Protein AF-A0A829GHN8-F1 (afdb_monomer)

InterPro domains:
  IPR028939 Pyrroline-5-carboxylate reductase, catalytic, N-terminal [PF03807] (2-73)
  IPR036291 NAD(P)-binding domain superfamily [SSF51735] (1-83)

Organism: NCBI:txid1256201

Solvent-accessible surface area (backbone atoms only — not comparable to full-atom values): 4761 Å² total; per-residue (Å²): 124,31,41,12,29,40,24,55,45,72,67,36,49,52,52,51,51,52,37,48,75,66,66,74,50,59,39,78,30,30,34,35,23,44,97,47,65,89,68,26,42,65,52,21,62,73,63,52,27,43,61,51,95,35,65,54,58,30,45,77,65,29,81,43,74,45,83,39,59,61,76,88,51,46,64,66,49,45,69,70,37,48,87,63,58,129

Structure (mmCIF, N/CA/C/O backbone):
data_AF-A0A829GHN8-F1
#
_entry.id   AF-A0A829GHN8-F1
#
loop_
_atom_site.group_PDB
_atom_site.id
_atom_site.type_symbol
_atom_site.label_atom_id
_atom_site.label_alt_id
_atom_site.label_comp_id
_atom_site.label_asym_id
_atom_site.label_entity_id
_atom_site.label_seq_id
_atom_site.pdbx_PDB_ins_code
_atom_site.Cartn_x
_atom_site.Cartn_y
_atom_site.Cartn_z
_atom_site.occupancy
_atom_site.B_iso_or_equiv
_atom_site.auth_seq_id
_atom_site.auth_comp_id
_atom_site.auth_asym_id
_atom_site.auth_atom_id
_atom_site.pdbx_PDB_model_num
ATOM 1 N N . MET A 1 1 ? -13.560 -1.721 6.597 1.00 89.94 1 MET A N 1
ATOM 2 C CA . MET A 1 1 ? -13.395 -1.510 5.141 1.00 89.94 1 MET A CA 1
ATOM 3 C C . MET A 1 1 ? -11.906 -1.530 4.871 1.00 89.94 1 MET A C 1
ATOM 5 O O . MET A 1 1 ? -11.200 -0.773 5.517 1.00 89.94 1 MET A O 1
ATOM 9 N N . THR A 1 2 ? -11.403 -2.391 3.993 1.00 96.81 2 THR A N 1
ATOM 10 C CA . THR A 1 2 ? -9.957 -2.569 3.805 1.00 96.81 2 THR A CA 1
ATOM 11 C C . THR A 1 2 ? -9.439 -1.750 2.625 1.00 96.81 2 THR A C 1
ATOM 13 O O . THR A 1 2 ? -9.906 -1.898 1.497 1.00 96.81 2 THR A O 1
ATOM 16 N N . ILE A 1 3 ? -8.432 -0.910 2.870 1.00 97.94 3 ILE A N 1
ATOM 17 C CA . ILE A 1 3 ? -7.727 -0.144 1.840 1.00 97.94 3 ILE A CA 1
ATOM 18 C C . ILE A 1 3 ? -6.379 -0.802 1.538 1.00 97.94 3 ILE A C 1
ATOM 20 O O . ILE A 1 3 ?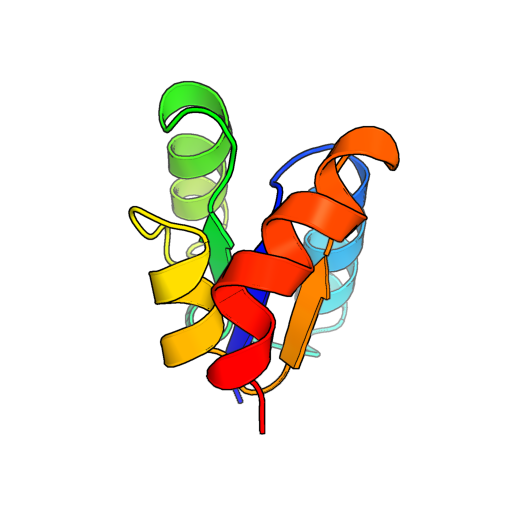 -5.500 -0.912 2.393 1.00 97.94 3 ILE A O 1
ATOM 24 N N . GLY A 1 4 ? -6.212 -1.208 0.285 1.00 98.00 4 GLY A N 1
ATOM 25 C CA . GLY A 1 4 ? -5.012 -1.821 -0.251 1.00 98.00 4 GLY A CA 1
ATOM 26 C C . GLY A 1 4 ? -4.092 -0.821 -0.935 1.00 98.00 4 GLY A C 1
ATOM 27 O O . GLY A 1 4 ? -4.533 -0.052 -1.782 1.00 98.00 4 GLY A O 1
ATOM 28 N N . PHE A 1 5 ? -2.795 -0.865 -0.643 1.00 98.38 5 PHE A N 1
ATOM 29 C CA . PHE A 1 5 ? -1.777 -0.090 -1.352 1.00 98.38 5 PHE A CA 1
ATOM 30 C C . PHE A 1 5 ? -0.819 -1.017 -2.095 1.00 98.38 5 PHE A C 1
ATOM 32 O O . PHE A 1 5 ? -0.083 -1.803 -1.494 1.00 98.38 5 PHE A O 1
ATOM 39 N N . ILE A 1 6 ? -0.794 -0.886 -3.420 1.00 98.06 6 ILE A N 1
ATOM 40 C CA . ILE A 1 6 ? 0.237 -1.489 -4.260 1.00 98.06 6 ILE A CA 1
ATOM 41 C C . ILE A 1 6 ? 1.307 -0.431 -4.500 1.00 98.06 6 ILE A C 1
ATOM 43 O O . ILE A 1 6 ? 1.100 0.528 -5.238 1.00 98.06 6 ILE A O 1
ATOM 47 N N . GLY A 1 7 ? 2.452 -0.612 -3.855 1.00 97.06 7 GLY A N 1
ATOM 48 C CA . GLY A 1 7 ? 3.504 0.382 -3.709 1.00 97.06 7 GLY A CA 1
ATOM 49 C C . GLY A 1 7 ? 3.505 1.011 -2.313 1.00 97.06 7 GLY A C 1
ATOM 50 O O . GLY A 1 7 ? 2.469 1.345 -1.751 1.00 97.06 7 GLY A O 1
ATOM 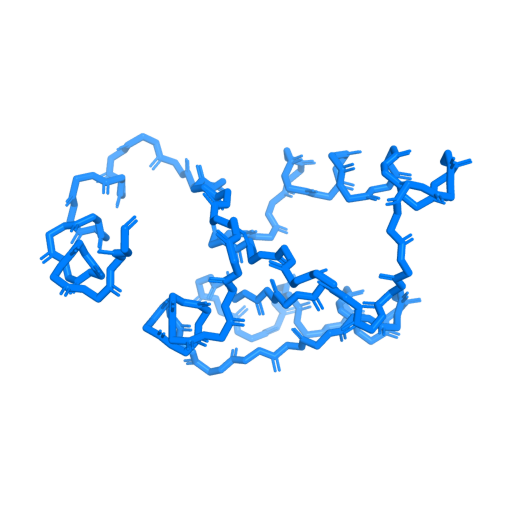51 N N . ALA A 1 8 ? 4.705 1.206 -1.761 1.00 95.62 8 ALA A N 1
ATOM 52 C CA . ALA A 1 8 ? 4.928 1.787 -0.431 1.00 95.62 8 ALA A CA 1
ATOM 53 C C . ALA A 1 8 ? 5.941 2.946 -0.474 1.00 95.62 8 ALA A C 1
ATOM 55 O O . ALA A 1 8 ? 6.743 3.135 0.446 1.00 95.62 8 ALA A O 1
ATOM 56 N N . GLY A 1 9 ? 5.957 3.685 -1.587 1.00 95.00 9 GLY A N 1
ATOM 57 C CA . GLY A 1 9 ? 6.797 4.868 -1.775 1.00 95.00 9 GLY A CA 1
ATOM 58 C C . GLY A 1 9 ? 6.222 6.113 -1.095 1.00 95.00 9 GLY A C 1
ATOM 59 O O . GLY A 1 9 ? 5.240 6.043 -0.359 1.00 95.00 9 GLY A O 1
ATOM 60 N N . ASN A 1 10 ? 6.809 7.275 -1.381 1.00 95.06 10 ASN A N 1
ATOM 61 C CA . ASN A 1 10 ? 6.435 8.542 -0.741 1.00 95.06 10 ASN A CA 1
ATOM 62 C C . ASN A 1 10 ? 4.943 8.874 -0.885 1.00 95.06 10 ASN A C 1
ATOM 64 O O . ASN A 1 10 ? 4.321 9.290 0.087 1.00 95.06 10 ASN A O 1
ATOM 68 N N . MET A 1 11 ? 4.356 8.641 -2.065 1.00 94.00 11 MET A N 1
ATOM 69 C CA . MET A 1 11 ? 2.938 8.932 -2.298 1.00 94.00 11 MET A CA 1
ATOM 70 C C . MET A 1 11 ? 2.007 8.055 -1.462 1.00 94.00 11 MET A C 1
ATOM 72 O O . MET A 1 11 ? 1.144 8.588 -0.770 1.00 94.00 11 MET A O 1
ATOM 76 N N . ALA A 1 12 ? 2.225 6.735 -1.456 1.00 97.19 12 ALA A N 1
ATOM 77 C CA . ALA A 1 12 ? 1.455 5.814 -0.619 1.00 97.19 12 ALA A CA 1
ATOM 78 C C . ALA A 1 12 ? 1.538 6.220 0.859 1.00 97.19 12 ALA A C 1
ATOM 80 O O . ALA A 1 12 ? 0.520 6.366 1.526 1.00 97.19 12 ALA A O 1
ATOM 81 N N . ARG A 1 13 ? 2.754 6.494 1.348 1.00 97.50 13 ARG A N 1
ATOM 82 C CA . ARG A 1 13 ? 2.989 6.883 2.744 1.00 97.50 13 ARG A CA 1
ATOM 83 C C . ARG A 1 13 ? 2.310 8.195 3.113 1.00 97.50 13 ARG A C 1
ATOM 85 O O . ARG A 1 13 ? 1.770 8.292 4.210 1.00 97.50 13 ARG A O 1
ATOM 92 N N . ALA A 1 14 ? 2.331 9.191 2.229 1.00 97.75 14 ALA A N 1
ATOM 93 C CA . ALA A 1 14 ? 1.676 10.475 2.465 1.00 97.75 14 ALA A CA 1
ATOM 94 C C . ALA A 1 14 ? 0.152 10.318 2.568 1.00 97.75 14 ALA A C 1
ATOM 96 O O . ALA A 1 14 ? -0.450 10.835 3.507 1.00 97.75 14 ALA A O 1
ATOM 97 N N . ILE A 1 15 ? -0.452 9.548 1.654 1.00 97.94 15 ILE A N 1
ATOM 98 C CA . ILE A 1 15 ? -1.891 9.251 1.672 1.00 97.94 15 ILE A CA 1
ATOM 99 C C . ILE A 1 15 ? -2.257 8.500 2.956 1.00 97.94 15 ILE A C 1
ATOM 101 O O . ILE A 1 15 ? -3.130 8.953 3.691 1.00 97.94 15 ILE A O 1
ATOM 105 N N . ILE A 1 16 ? -1.547 7.412 3.270 1.00 97.88 16 ILE A N 1
ATOM 106 C CA . ILE A 1 16 ? -1.767 6.618 4.488 1.00 97.88 16 ILE A CA 1
ATOM 107 C C . ILE A 1 16 ? -1.663 7.496 5.739 1.00 97.88 16 ILE A C 1
ATOM 109 O O . ILE A 1 16 ? -2.547 7.474 6.590 1.00 97.88 16 ILE A O 1
ATOM 113 N N . THR A 1 17 ? -0.611 8.313 5.832 1.00 97.44 17 THR A N 1
ATOM 114 C CA . THR A 1 17 ? -0.398 9.206 6.980 1.00 97.44 17 THR A CA 1
ATOM 115 C C . THR A 1 17 ? -1.553 10.195 7.136 1.00 97.44 17 THR A C 1
ATOM 117 O O . THR A 1 17 ? -2.015 10.416 8.250 1.00 97.44 17 THR A O 1
ATOM 120 N N . GLY A 1 18 ? -2.050 10.765 6.034 1.00 97.88 18 GLY A N 1
ATOM 121 C CA . GLY A 1 18 ? -3.197 11.672 6.055 1.00 97.88 18 GLY A CA 1
ATOM 122 C C . GLY A 1 18 ? -4.495 10.990 6.492 1.00 97.88 18 GLY A C 1
ATOM 123 O O . GLY A 1 18 ? -5.213 11.540 7.326 1.00 97.88 18 GLY A O 1
ATOM 124 N N . LEU A 1 19 ? -4.774 9.789 5.975 1.00 97.38 19 LEU A N 1
ATOM 125 C CA . LEU A 1 19 ? -5.962 9.007 6.338 1.00 97.38 19 LEU A CA 1
ATOM 126 C C . LEU A 1 19 ? -5.962 8.640 7.828 1.00 97.38 19 LEU A C 1
ATOM 128 O O . LEU A 1 19 ? -6.964 8.860 8.509 1.00 97.38 19 LEU A O 1
ATOM 132 N N . LEU A 1 20 ? -4.821 8.171 8.343 1.00 97.19 20 LEU A N 1
ATOM 133 C CA . LEU A 1 20 ? -4.647 7.853 9.761 1.00 97.19 20 LEU A CA 1
ATOM 134 C C . LEU A 1 20 ? -4.775 9.103 10.641 1.00 97.19 20 LEU A C 1
ATOM 136 O O . LEU A 1 20 ? -5.502 9.092 11.626 1.00 97.19 20 LEU A O 1
ATOM 140 N N . ALA A 1 21 ? -4.140 10.218 10.262 1.00 97.88 21 ALA A N 1
ATOM 141 C CA . ALA A 1 21 ? -4.205 11.467 11.027 1.00 97.88 21 ALA A CA 1
ATOM 142 C C . ALA A 1 21 ? -5.621 12.063 11.110 1.00 97.88 21 ALA A C 1
ATOM 144 O O . ALA A 1 21 ? -5.922 12.829 12.025 1.00 97.88 21 ALA A O 1
ATOM 145 N N . LYS A 1 22 ? -6.491 11.742 10.147 1.00 97.75 22 LYS A N 1
ATOM 146 C CA . LYS A 1 22 ? -7.903 12.144 10.143 1.00 97.75 22 LYS A CA 1
ATOM 147 C C . LYS A 1 22 ? -8.835 11.102 10.760 1.00 97.75 22 LYS A C 1
ATOM 149 O O . LYS A 1 22 ? -10.039 11.338 10.760 1.00 97.75 22 LYS A O 1
ATOM 154 N N . ASN A 1 23 ? -8.303 9.997 11.290 1.00 96.25 23 ASN A N 1
ATOM 155 C CA . ASN A 1 23 ? -9.076 8.848 11.773 1.00 96.25 23 ASN A CA 1
ATOM 156 C C . ASN A 1 23 ? -10.088 8.343 10.727 1.00 96.25 23 ASN A C 1
ATOM 158 O O . ASN A 1 23 ? -11.177 7.897 11.075 1.00 96.25 23 ASN A O 1
ATOM 162 N N . ALA A 1 24 ? -9.753 8.466 9.438 1.00 96.75 24 ALA A N 1
ATOM 163 C CA . ALA A 1 24 ? -10.623 8.033 8.347 1.00 96.75 24 ALA A CA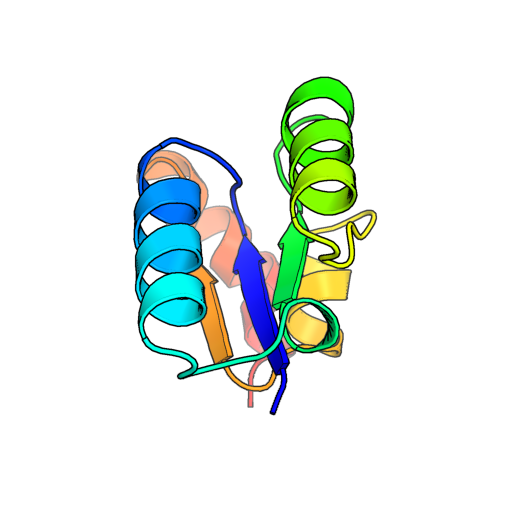 1
ATOM 164 C C . ALA A 1 24 ? -10.590 6.508 8.152 1.00 96.75 24 ALA A C 1
ATOM 166 O O . ALA A 1 24 ? -11.521 5.949 7.582 1.00 96.75 24 ALA A O 1
ATOM 167 N N . VAL A 1 25 ? -9.513 5.866 8.612 1.00 96.75 25 VAL A N 1
ATOM 168 C CA . VAL A 1 25 ? -9.308 4.412 8.677 1.00 96.75 25 VAL A CA 1
ATOM 169 C C . VAL A 1 25 ? -8.453 4.085 9.896 1.00 96.75 25 VAL A C 1
ATOM 171 O O . VAL A 1 25 ? -7.705 4.949 10.373 1.00 96.75 25 VAL A O 1
ATOM 174 N N . THR A 1 26 ? -8.513 2.845 10.371 1.00 97.88 26 THR A N 1
ATOM 175 C CA . THR A 1 26 ? -7.562 2.332 11.366 1.00 97.88 26 THR A CA 1
ATOM 176 C C . THR A 1 26 ? -6.348 1.674 10.693 1.00 97.88 26 THR A C 1
ATOM 178 O O . THR A 1 26 ? -6.399 1.331 9.508 1.00 97.88 26 THR A O 1
ATOM 181 N N . PRO A 1 27 ? -5.220 1.491 11.403 1.00 97.56 27 PRO A N 1
ATOM 182 C CA . PRO A 1 27 ? -4.074 0.760 10.867 1.00 97.56 27 PRO A CA 1
ATOM 183 C C . PRO A 1 27 ? -4.401 -0.637 10.329 1.00 97.56 27 PRO A C 1
ATOM 185 O O . PRO A 1 27 ? -3.907 -1.022 9.271 1.00 97.56 27 PRO A O 1
ATOM 188 N N . GLU A 1 28 ? -5.269 -1.374 11.017 1.00 97.25 28 GLU A N 1
ATOM 189 C CA . GLU A 1 28 ? -5.651 -2.753 10.690 1.00 97.25 28 GLU A CA 1
ATOM 190 C C . GLU A 1 28 ? -6.484 -2.834 9.404 1.00 97.25 28 GLU A C 1
ATOM 192 O O . GLU A 1 28 ? -6.534 -3.877 8.750 1.00 97.25 28 GLU A O 1
ATOM 197 N N . GLU A 1 29 ? -7.112 -1.723 9.020 1.00 98.12 29 GLU A N 1
ATOM 198 C CA . GLU A 1 29 ? -7.834 -1.572 7.762 1.00 98.12 29 GLU A CA 1
ATOM 199 C C . GLU A 1 29 ? -6.904 -1.325 6.567 1.00 98.12 29 GLU A C 1
ATOM 201 O O . GLU A 1 29 ? -7.362 -1.329 5.426 1.00 98.12 29 GLU A O 1
ATOM 206 N N . ILE A 1 30 ? -5.600 -1.139 6.787 1.00 98.38 30 ILE A N 1
ATOM 207 C CA . ILE A 1 30 ? -4.626 -0.912 5.721 1.00 98.38 30 ILE A CA 1
ATOM 208 C C . ILE A 1 30 ? -3.840 -2.192 5.446 1.00 98.38 30 ILE A C 1
ATOM 210 O O . ILE A 1 30 ? -3.185 -2.761 6.324 1.00 98.38 30 ILE A O 1
ATOM 214 N N . VAL A 1 31 ? -3.823 -2.593 4.177 1.00 98.31 31 VAL A N 1
ATOM 215 C CA . VAL A 1 31 ? -2.959 -3.657 3.664 1.00 98.31 31 VAL A CA 1
ATOM 216 C C . VAL A 1 31 ? -2.041 -3.101 2.583 1.00 98.31 31 VAL A C 1
ATOM 218 O O . VAL A 1 31 ? -2.462 -2.297 1.754 1.00 98.31 31 VAL A O 1
ATOM 221 N N . LEU A 1 32 ? -0.765 -3.482 2.575 1.00 98.19 32 LEU A N 1
ATOM 222 C CA . LEU A 1 32 ? 0.180 -2.956 1.593 1.00 98.19 32 LEU A CA 1
ATOM 223 C C . LEU A 1 32 ? 1.241 -3.966 1.159 1.00 98.19 32 LEU A C 1
ATOM 225 O O . LEU A 1 32 ? 1.695 -4.815 1.928 1.00 98.19 32 LEU A O 1
ATOM 229 N N . HIS A 1 33 ? 1.661 -3.831 -0.094 1.00 98.44 33 HIS A N 1
ATOM 230 C CA . HIS A 1 33 ? 2.756 -4.584 -0.693 1.00 98.44 33 HIS A CA 1
ATOM 231 C C . HIS A 1 33 ? 3.603 -3.655 -1.564 1.00 98.44 33 HIS A C 1
ATOM 233 O O . HIS A 1 33 ? 3.082 -2.791 -2.268 1.00 98.44 33 HIS A O 1
ATOM 239 N N . GLY A 1 34 ? 4.923 -3.815 -1.519 1.00 96.00 34 GLY A N 1
ATOM 240 C CA . GLY A 1 34 ? 5.879 -3.053 -2.321 1.00 96.00 34 GLY A CA 1
ATOM 241 C C . GLY A 1 34 ? 6.799 -3.961 -3.135 1.00 96.00 34 GLY A C 1
ATOM 242 O O . GLY A 1 34 ? 6.688 -5.175 -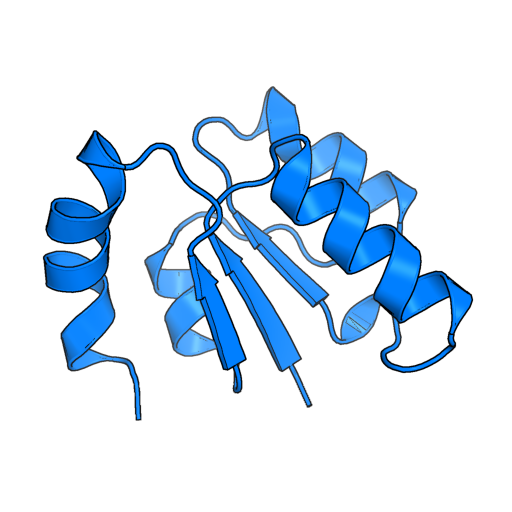3.093 1.00 96.00 34 GLY A O 1
ATOM 243 N N . GLY A 1 35 ? 7.736 -3.371 -3.881 1.00 93.69 35 GLY A N 1
ATOM 244 C CA . GLY A 1 35 ? 8.627 -4.146 -4.756 1.00 93.69 35 GLY A CA 1
ATOM 245 C C . GLY A 1 35 ? 9.591 -5.086 -4.018 1.00 93.69 35 GLY A C 1
ATOM 246 O O . GLY A 1 35 ? 9.870 -6.168 -4.518 1.00 93.69 35 GLY A O 1
ATOM 247 N N . GLN A 1 36 ? 10.099 -4.686 -2.847 1.00 94.88 36 GLN A N 1
ATOM 248 C CA . GLN A 1 36 ? 10.924 -5.546 -1.993 1.00 94.88 36 GLN A CA 1
ATOM 249 C C . GLN A 1 36 ? 10.496 -5.418 -0.522 1.00 94.88 36 GLN A C 1
ATOM 251 O O . GLN A 1 36 ? 10.341 -4.279 -0.065 1.00 94.88 36 GLN A O 1
ATOM 256 N N . PRO A 1 37 ? 10.368 -6.537 0.222 1.00 96.44 37 PRO A N 1
ATOM 257 C CA . PRO A 1 37 ? 9.976 -6.579 1.640 1.00 96.44 37 PRO A CA 1
ATOM 258 C C . PRO A 1 37 ? 10.676 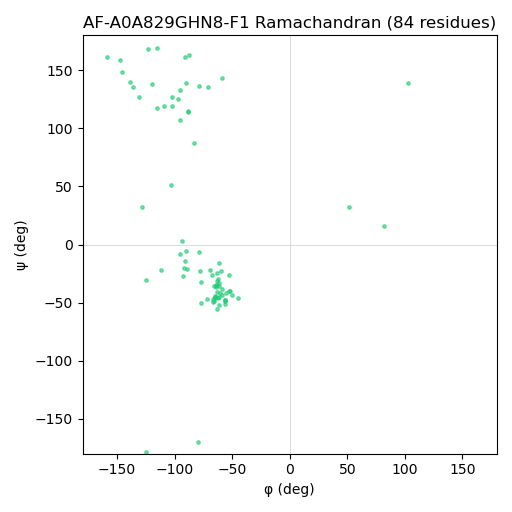-5.548 2.528 1.00 96.44 37 PRO A C 1
ATOM 260 O O . PRO A 1 37 ? 10.020 -4.768 3.224 1.00 96.44 37 PRO A O 1
ATOM 263 N N . ILE A 1 38 ? 11.999 -5.429 2.375 1.00 96.38 38 ILE A N 1
ATOM 264 C CA . ILE A 1 38 ? 12.869 -4.496 3.112 1.00 96.38 38 ILE A CA 1
ATOM 265 C C . ILE A 1 38 ? 12.392 -3.032 3.058 1.00 96.38 38 ILE A C 1
ATOM 267 O O . ILE A 1 38 ? 12.668 -2.246 3.963 1.00 96.38 38 ILE A O 1
ATOM 271 N N . HIS A 1 39 ? 11.659 -2.640 2.012 1.00 93.19 39 HIS A N 1
ATOM 272 C CA . HIS A 1 39 ? 11.200 -1.268 1.832 1.00 93.19 39 HIS A CA 1
ATOM 273 C C . HIS A 1 39 ? 9.816 -0.992 2.417 1.00 93.19 39 HIS A C 1
ATOM 275 O O . HIS A 1 39 ? 9.503 0.177 2.642 1.00 93.19 39 HIS A O 1
ATOM 281 N N . TYR A 1 40 ? 8.977 -2.002 2.662 1.00 96.56 40 TYR A N 1
ATOM 282 C CA . TYR A 1 40 ? 7.584 -1.782 3.069 1.00 96.56 40 TYR A CA 1
ATOM 283 C C . TYR A 1 40 ? 7.187 -2.479 4.369 1.00 96.56 40 TYR A C 1
ATOM 285 O O . TYR A 1 40 ? 6.384 -1.910 5.104 1.00 96.56 40 TYR A O 1
ATOM 293 N N . GLU A 1 41 ? 7.775 -3.626 4.710 1.00 98.12 41 GLU A N 1
ATOM 294 C CA . GLU A 1 41 ? 7.474 -4.325 5.964 1.00 98.12 41 GLU A CA 1
ATOM 295 C C . GLU A 1 41 ? 7.820 -3.487 7.202 1.00 98.12 41 GLU A C 1
ATOM 297 O O . GLU A 1 41 ? 6.950 -3.350 8.065 1.00 98.12 41 GLU A O 1
ATOM 302 N N . PRO A 1 42 ? 8.994 -2.817 7.291 1.00 98.00 42 PRO A N 1
ATOM 303 C CA . PRO A 1 42 ? 9.290 -1.973 8.449 1.00 98.00 42 PRO A CA 1
ATOM 304 C C . PRO A 1 42 ? 8.318 -0.797 8.576 1.00 98.00 42 PRO A C 1
ATOM 306 O O . PRO A 1 42 ? 8.013 -0.342 9.676 1.00 98.00 42 PRO A O 1
ATOM 309 N N . TYR A 1 43 ? 7.823 -0.291 7.443 1.00 97.50 43 TYR A N 1
ATOM 310 C CA . TYR A 1 43 ? 6.837 0.781 7.440 1.00 97.50 43 TYR A CA 1
ATOM 311 C C . TYR A 1 43 ? 5.471 0.293 7.910 1.00 97.50 43 TYR A C 1
ATOM 313 O O . TYR A 1 43 ? 4.886 0.939 8.772 1.00 97.50 43 TYR A O 1
ATOM 321 N N . ALA A 1 44 ? 4.998 -0.841 7.386 1.00 97.81 44 ALA A N 1
ATOM 322 C CA . ALA A 1 44 ? 3.747 -1.459 7.805 1.00 97.81 44 ALA A CA 1
ATOM 323 C C . ALA A 1 44 ? 3.759 -1.736 9.315 1.00 97.81 44 ALA A C 1
ATOM 325 O O . ALA A 1 44 ? 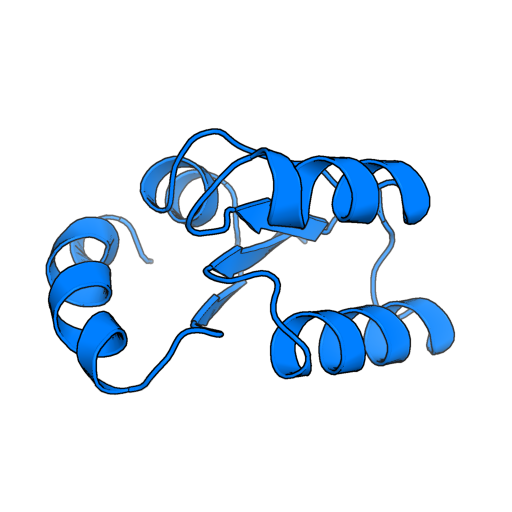2.870 -1.274 10.024 1.00 97.81 44 ALA A O 1
ATOM 326 N N . ALA A 1 45 ? 4.834 -2.353 9.820 1.00 98.12 45 ALA A N 1
ATOM 327 C CA . ALA A 1 45 ? 5.025 -2.604 11.245 1.00 98.12 45 ALA A CA 1
ATOM 328 C C . ALA A 1 45 ? 5.016 -1.309 12.075 1.00 98.12 45 ALA A C 1
ATOM 330 O O . ALA A 1 45 ? 4.355 -1.245 13.106 1.00 98.12 45 ALA A O 1
ATOM 331 N N . LYS A 1 46 ? 5.696 -0.251 11.606 1.00 97.69 46 LYS A N 1
ATOM 332 C CA . LYS A 1 46 ? 5.736 1.052 12.290 1.00 97.69 46 LYS A CA 1
ATOM 333 C C . LYS A 1 46 ? 4.349 1.671 12.470 1.00 97.69 46 LYS A C 1
ATOM 335 O O . LYS A 1 46 ? 4.123 2.333 13.478 1.00 97.69 46 LYS A O 1
ATOM 340 N N . ILE A 1 47 ? 3.467 1.533 11.482 1.00 97.12 47 ILE A N 1
ATOM 341 C CA . ILE A 1 47 ? 2.141 2.162 11.515 1.00 97.12 47 ILE A CA 1
ATOM 342 C C . ILE A 1 47 ? 1.039 1.232 12.028 1.00 97.12 47 ILE A C 1
ATOM 344 O O . ILE A 1 47 ? -0.068 1.713 12.215 1.00 97.12 47 ILE A O 1
ATOM 348 N N . GLY A 1 48 ? 1.323 -0.058 12.239 1.00 97.88 48 GLY A N 1
ATOM 349 C CA . GLY A 1 48 ? 0.328 -1.072 12.609 1.00 97.88 48 GLY A CA 1
ATOM 350 C C . GLY A 1 48 ? -0.475 -1.639 11.430 1.00 97.88 48 GLY A C 1
ATOM 351 O O . GLY A 1 48 ? -1.514 -2.252 11.640 1.00 97.88 48 GLY A O 1
ATOM 352 N N . ALA A 1 49 ? -0.016 -1.433 10.194 1.00 97.88 49 ALA A N 1
ATOM 353 C CA . ALA A 1 49 ? -0.675 -1.939 8.992 1.00 97.88 49 ALA A CA 1
ATOM 354 C C . ALA A 1 49 ? -0.213 -3.354 8.629 1.00 97.88 49 ALA A C 1
ATOM 356 O O . ALA A 1 49 ? 0.855 -3.818 9.039 1.00 97.88 49 ALA A O 1
ATOM 357 N N . LYS A 1 50 ? -0.993 -4.031 7.783 1.00 98.25 50 LYS A N 1
ATOM 358 C CA . LYS A 1 50 ? -0.687 -5.385 7.319 1.00 98.25 50 LYS A CA 1
ATOM 359 C C . LYS A 1 50 ? 0.189 -5.363 6.065 1.00 98.25 50 LYS A C 1
ATOM 361 O O . LYS A 1 50 ? -0.244 -4.956 4.990 1.00 98.25 50 LYS A O 1
ATOM 366 N N . ALA A 1 51 ? 1.415 -5.864 6.177 1.00 98.19 51 ALA A N 1
ATOM 367 C CA . ALA A 1 51 ? 2.235 -6.213 5.020 1.00 98.19 51 ALA A CA 1
ATOM 368 C C . ALA A 1 51 ? 1.783 -7.565 4.439 1.00 98.19 51 ALA A C 1
ATOM 370 O O . ALA A 1 51 ? 1.552 -8.515 5.186 1.00 98.19 51 ALA A O 1
ATOM 371 N N . VAL A 1 52 ? 1.670 -7.668 3.113 1.00 98.19 52 VAL A N 1
ATOM 372 C CA . VAL A 1 52 ? 1.391 -8.940 2.416 1.00 98.19 52 VAL A CA 1
ATOM 373 C C . VAL A 1 52 ? 2.472 -9.255 1.389 1.00 98.19 52 VAL A C 1
ATOM 375 O O . VAL A 1 52 ? 3.320 -8.415 1.106 1.00 98.19 52 VAL A O 1
ATOM 378 N N . ALA A 1 53 ? 2.465 -10.480 0.860 1.00 97.00 53 ALA A N 1
ATOM 379 C CA . ALA A 1 53 ? 3.552 -11.023 0.042 1.00 97.00 53 ALA A CA 1
ATOM 380 C C . ALA A 1 53 ? 3.424 -10.760 -1.471 1.00 97.00 53 ALA A C 1
ATOM 382 O O . ALA A 1 53 ? 4.316 -11.134 -2.229 1.00 97.00 53 ALA A O 1
ATOM 383 N N . SER A 1 54 ? 2.312 -10.182 -1.941 1.00 97.94 54 SER A N 1
ATOM 384 C CA . SER A 1 54 ? 2.116 -9.916 -3.370 1.00 97.94 54 SER A CA 1
ATOM 385 C C . SER A 1 54 ? 1.068 -8.834 -3.643 1.00 97.94 54 SER A C 1
ATOM 387 O O . SER A 1 54 ? 0.207 -8.549 -2.811 1.00 97.94 54 SER A O 1
ATOM 389 N N . ASN A 1 55 ? 1.100 -8.271 -4.858 1.00 97.81 55 ASN A N 1
ATOM 390 C CA . ASN A 1 55 ? 0.043 -7.379 -5.359 1.00 97.81 55 ASN A CA 1
ATOM 391 C C . ASN A 1 55 ? -1.315 -8.090 -5.431 1.00 97.81 55 ASN A C 1
ATOM 393 O O . ASN A 1 55 ? -2.345 -7.464 -5.210 1.00 97.81 55 ASN A O 1
ATOM 397 N N . GLN A 1 56 ? -1.296 -9.393 -5.724 1.00 97.88 56 GLN A N 1
ATOM 398 C CA . GLN A 1 56 ? -2.493 -10.222 -5.769 1.00 97.88 56 GLN A CA 1
ATOM 399 C C . GLN A 1 56 ? -3.136 -10.322 -4.383 1.00 97.88 56 GLN A C 1
ATOM 401 O O . GLN A 1 56 ? -4.316 -10.040 -4.245 1.00 97.88 56 GLN A O 1
ATOM 406 N N . ALA A 1 57 ? -2.340 -10.567 -3.338 1.00 97.81 57 ALA A N 1
ATOM 407 C CA . ALA A 1 57 ? -2.842 -10.626 -1.967 1.00 97.81 57 ALA A CA 1
ATOM 408 C C . ALA A 1 57 ? -3.457 -9.293 -1.496 1.00 97.81 57 ALA A C 1
ATOM 410 O O . ALA A 1 57 ? -4.375 -9.295 -0.678 1.00 97.81 57 ALA A O 1
ATOM 411 N N . VAL A 1 58 ? -2.976 -8.152 -2.012 1.00 98.06 58 VAL A N 1
ATOM 412 C CA . VAL A 1 58 ? -3.633 -6.853 -1.789 1.00 98.06 58 VAL A CA 1
ATOM 413 C C . VAL A 1 58 ? -5.001 -6.826 -2.472 1.00 98.06 58 VAL A C 1
ATOM 415 O O . VAL A 1 58 ? -5.986 -6.491 -1.825 1.00 98.06 58 VAL A O 1
ATOM 418 N N . ALA A 1 59 ? -5.076 -7.203 -3.750 1.00 97.69 59 ALA A N 1
ATOM 419 C CA . ALA A 1 59 ? -6.324 -7.206 -4.516 1.00 97.69 59 ALA A CA 1
ATOM 420 C C . ALA A 1 59 ? -7.372 -8.192 -3.968 1.00 97.69 59 ALA A C 1
ATOM 422 O O . ALA A 1 59 ? -8.555 -7.876 -3.974 1.00 97.69 59 ALA A O 1
ATOM 423 N N . ASP A 1 60 ? -6.943 -9.343 -3.445 1.00 96.75 60 ASP A N 1
ATOM 424 C CA . ASP A 1 60 ? -7.828 -10.357 -2.860 1.00 96.75 60 ASP A CA 1
ATOM 425 C C . ASP A 1 60 ? -8.496 -9.886 -1.556 1.00 96.75 60 ASP A C 1
ATOM 427 O O . ASP A 1 60 ? -9.551 -10.394 -1.176 1.00 96.75 60 ASP A O 1
ATOM 431 N N . THR A 1 61 ? -7.860 -8.958 -0.832 1.00 95.44 61 THR A N 1
ATOM 432 C CA . THR A 1 61 ? -8.269 -8.571 0.529 1.00 95.44 61 THR A CA 1
ATOM 433 C C . THR A 1 61 ? -8.826 -7.158 0.640 1.00 95.44 61 THR A C 1
ATOM 435 O O . THR A 1 61 ? -9.533 -6.873 1.603 1.00 95.44 61 THR A O 1
ATOM 438 N N . ALA A 1 62 ? -8.503 -6.270 -0.298 1.00 97.25 62 ALA A N 1
ATOM 439 C CA . ALA A 1 62 ? -8.896 -4.870 -0.240 1.00 97.25 62 ALA A CA 1
ATOM 440 C C . ALA A 1 62 ? -10.247 -4.604 -0.917 1.00 97.25 62 ALA A C 1
ATOM 442 O O . ALA A 1 62 ? -10.505 -5.071 -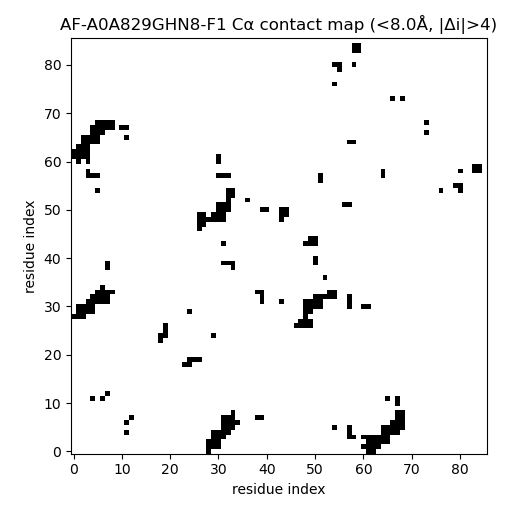2.023 1.00 97.25 62 ALA A O 1
ATOM 443 N N . ASP A 1 63 ? -11.062 -3.757 -0.286 1.00 96.62 63 ASP A N 1
ATOM 444 C CA . ASP A 1 63 ? -12.271 -3.182 -0.884 1.00 96.62 63 ASP A CA 1
ATOM 445 C C . ASP A 1 63 ? -11.917 -2.049 -1.866 1.00 96.62 63 ASP A C 1
ATOM 447 O O . ASP A 1 63 ? -12.599 -1.835 -2.865 1.00 96.62 63 ASP A O 1
ATOM 451 N N . ILE A 1 64 ? -10.835 -1.312 -1.583 1.00 96.62 64 ILE A N 1
ATOM 452 C CA . ILE A 1 64 ? -10.317 -0.218 -2.418 1.00 96.62 64 ILE A CA 1
ATOM 453 C C . ILE A 1 64 ? -8.817 -0.413 -2.615 1.00 96.62 64 ILE A C 1
ATOM 455 O O . ILE A 1 64 ? -8.077 -0.498 -1.637 1.00 96.62 64 ILE A O 1
ATOM 459 N N . VAL A 1 65 ? -8.342 -0.413 -3.864 1.00 97.31 65 VAL A N 1
ATOM 460 C CA . VAL A 1 65 ? -6.911 -0.536 -4.187 1.00 97.31 65 VAL A CA 1
ATOM 461 C C . VAL A 1 65 ? -6.349 0.783 -4.718 1.00 97.31 65 VAL A C 1
ATOM 463 O O . VAL A 1 65 ? -6.728 1.261 -5.785 1.00 97.31 65 VAL A O 1
ATOM 466 N N . PHE A 1 66 ? -5.366 1.337 -4.012 1.00 97.12 66 PHE A N 1
ATOM 467 C CA . PHE A 1 66 ? -4.509 2.418 -4.484 1.00 97.12 66 PHE A CA 1
ATOM 468 C C . PHE A 1 66 ? -3.293 1.849 -5.218 1.00 97.12 66 PHE A C 1
ATOM 470 O O . PHE A 1 66 ? -2.399 1.237 -4.625 1.00 97.12 66 PHE A O 1
ATOM 477 N N . LEU A 1 67 ? -3.222 2.109 -6.522 1.00 96.94 67 LEU A N 1
ATOM 478 C CA . LEU A 1 67 ? -2.060 1.795 -7.348 1.00 96.94 67 LEU A CA 1
ATOM 479 C C . LEU A 1 67 ? -1.007 2.912 -7.228 1.00 96.94 67 LEU A C 1
ATOM 481 O O . LEU A 1 67 ? -0.973 3.851 -8.018 1.00 96.94 67 LEU A O 1
ATOM 485 N N . ALA A 1 68 ? -0.136 2.812 -6.226 1.00 95.88 68 ALA A N 1
ATOM 486 C CA . ALA A 1 68 ? 0.871 3.810 -5.864 1.00 95.88 68 ALA A CA 1
ATOM 487 C C . ALA A 1 68 ? 2.290 3.421 -6.334 1.00 95.88 68 ALA A C 1
ATOM 489 O O . ALA A 1 68 ? 3.257 3.425 -5.564 1.00 95.88 68 ALA A O 1
ATOM 490 N N . VAL A 1 69 ? 2.418 3.086 -7.620 1.00 95.62 69 VAL A N 1
ATOM 491 C CA . VAL A 1 69 ? 3.676 2.674 -8.270 1.00 95.62 69 VAL A CA 1
ATOM 492 C C . VAL A 1 69 ? 4.123 3.665 -9.345 1.00 95.62 69 VAL A C 1
ATOM 494 O O . VAL A 1 69 ? 3.369 4.537 -9.770 1.00 95.62 69 VAL A O 1
ATOM 497 N N . ALA A 1 70 ? 5.358 3.512 -9.831 1.00 93.19 70 ALA A N 1
ATOM 498 C CA . ALA A 1 70 ? 5.827 4.256 -10.997 1.00 93.19 70 ALA A CA 1
ATOM 499 C C . ALA A 1 70 ? 4.943 3.971 -12.234 1.00 93.19 70 ALA A C 1
ATOM 501 O O . ALA A 1 70 ? 4.577 2.811 -12.442 1.00 93.19 70 ALA A O 1
ATOM 502 N N . PRO A 1 71 ? 4.680 4.961 -13.115 1.00 94.06 71 PRO A N 1
ATOM 503 C CA . PRO A 1 71 ? 3.730 4.816 -14.226 1.00 94.06 71 PRO A CA 1
ATOM 504 C C . PRO A 1 71 ? 3.965 3.591 -15.121 1.00 94.06 71 PRO A C 1
ATOM 506 O O . PRO A 1 71 ? 3.025 2.879 -15.466 1.00 94.06 71 PRO A O 1
ATOM 509 N N . LYS A 1 72 ? 5.233 3.276 -15.420 1.00 96.00 72 LYS A N 1
ATOM 510 C CA . LYS A 1 72 ? 5.621 2.113 -16.240 1.00 96.00 72 LYS A CA 1
ATOM 511 C C . LYS A 1 72 ? 5.182 0.757 -15.668 1.00 96.00 72 LYS A C 1
ATOM 513 O O . LYS A 1 72 ? 5.094 -0.215 -16.409 1.00 96.00 72 LYS A O 1
ATOM 518 N N . LEU A 1 73 ? 4.936 0.682 -14.360 1.00 95.62 73 LEU A N 1
ATOM 519 C CA . LEU A 1 73 ? 4.502 -0.533 -13.670 1.00 95.62 73 LEU A CA 1
ATOM 520 C C . LEU A 1 73 ? 2.975 -0.660 -13.604 1.00 95.62 73 LEU A C 1
ATOM 522 O O . LEU A 1 73 ? 2.480 -1.739 -13.299 1.00 95.62 73 LEU A O 1
ATOM 526 N N . GLY A 1 74 ? 2.222 0.406 -13.893 1.00 95.94 74 GLY A N 1
ATOM 527 C CA . GLY A 1 74 ? 0.773 0.408 -13.701 1.00 95.94 74 GLY A CA 1
ATOM 528 C C . GLY A 1 74 ? 0.056 -0.610 -14.588 1.00 95.94 74 GLY A C 1
ATOM 529 O O . GLY A 1 74 ? -0.626 -1.498 -14.085 1.00 95.94 74 GLY A O 1
ATOM 530 N N . VAL A 1 75 ? 0.276 -0.535 -15.905 1.00 96.56 75 VAL A N 1
ATOM 531 C CA . VAL A 1 75 ? -0.329 -1.459 -16.883 1.00 96.56 75 VAL A CA 1
ATOM 532 C C . VAL A 1 75 ? -0.021 -2.934 -16.589 1.00 96.56 75 VAL A C 1
ATOM 534 O O . VAL A 1 75 ? -0.971 -3.715 -16.541 1.00 96.56 75 VAL A O 1
ATOM 537 N N . PRO A 1 76 ? 1.243 -3.366 -16.389 1.00 96.81 76 PRO A N 1
ATOM 538 C CA . PRO A 1 76 ? 1.514 -4.777 -16.124 1.00 96.81 76 PRO A CA 1
ATOM 539 C C . PRO A 1 76 ? 0.883 -5.260 -14.813 1.00 96.81 76 PRO A C 1
ATOM 541 O O . PRO A 1 76 ? 0.370 -6.371 -14.780 1.00 96.81 76 PRO A O 1
ATOM 544 N N . ILE A 1 77 ? 0.845 -4.431 -13.765 1.00 97.00 77 ILE A N 1
ATOM 545 C CA . ILE A 1 77 ? 0.193 -4.800 -12.500 1.00 97.00 77 ILE A CA 1
ATOM 546 C C . ILE A 1 77 ? -1.319 -4.947 -12.683 1.00 97.00 77 ILE A C 1
ATOM 548 O O . ILE A 1 77 ? -1.880 -5.950 -12.251 1.00 97.00 77 ILE A O 1
ATOM 552 N N . LEU A 1 78 ? -1.968 -3.989 -13.352 1.00 96.69 78 LEU A N 1
ATOM 553 C CA . LEU A 1 78 ? -3.411 -4.026 -13.606 1.00 96.69 78 LEU A CA 1
ATOM 554 C C . LEU A 1 78 ? -3.821 -5.218 -14.471 1.00 96.69 78 LEU A C 1
ATOM 556 O O . LEU A 1 78 ? -4.879 -5.788 -14.238 1.00 96.69 78 LEU A O 1
ATOM 560 N N . LYS A 1 79 ? -2.985 -5.640 -15.427 1.00 97.06 79 LYS A N 1
ATOM 561 C CA . LYS A 1 79 ? -3.238 -6.872 -16.189 1.00 97.06 79 LYS A CA 1
ATOM 562 C C . LYS A 1 79 ? -3.263 -8.114 -15.298 1.00 97.06 79 LYS A C 1
ATOM 564 O O . LYS A 1 79 ? -4.047 -9.016 -15.565 1.00 97.06 79 LYS A O 1
ATOM 569 N N . THR A 1 80 ? -2.426 -8.156 -14.263 1.00 96.44 80 THR A N 1
ATOM 570 C CA . THR A 1 80 ? -2.356 -9.290 -13.335 1.00 96.44 80 THR A CA 1
ATOM 571 C C . THR A 1 80 ? -3.516 -9.291 -12.344 1.00 96.44 80 THR A C 1
ATOM 573 O O . THR A 1 80 ? -4.179 -10.309 -12.199 1.00 96.44 80 THR A O 1
ATOM 576 N N . ILE A 1 81 ? -3.776 -8.163 -11.674 1.00 97.12 81 ILE A N 1
ATOM 577 C CA . ILE A 1 81 ? -4.773 -8.111 -10.589 1.00 97.12 81 ILE A CA 1
ATOM 578 C C . ILE A 1 81 ? -6.188 -7.790 -11.079 1.00 97.12 81 ILE A C 1
ATOM 580 O O . ILE A 1 81 ? -7.150 -8.076 -10.379 1.00 97.12 81 ILE A O 1
ATOM 584 N N . GLY A 1 82 ? -6.327 -7.193 -12.266 1.00 95.81 82 GLY A N 1
ATOM 585 C CA . GLY A 1 82 ? -7.595 -6.707 -12.816 1.00 95.81 82 GLY A CA 1
ATOM 586 C C . GLY A 1 82 ? -8.742 -7.721 -12.781 1.00 95.81 82 GLY A C 1
ATOM 587 O O . GLY A 1 82 ? -9.820 -7.339 -12.344 1.00 95.81 82 GLY A O 1
ATOM 588 N N . PRO A 1 83 ? -8.532 -9.007 -13.133 1.00 95.94 83 PRO A N 1
ATOM 589 C CA . PRO A 1 83 ? -9.575 -10.035 -13.037 1.00 95.94 83 PRO A CA 1
ATOM 590 C C . PRO A 1 83 ? -10.119 -10.296 -11.621 1.00 95.94 83 PRO A C 1
ATOM 592 O O . PRO A 1 83 ? -11.149 -10.944 -11.479 1.00 95.94 83 PRO A O 1
ATOM 595 N N . THR A 1 84 ? -9.409 -9.844 -10.585 1.00 95.00 84 THR A N 1
ATOM 596 C CA . THR A 1 84 ? -9.766 -10.030 -9.165 1.00 95.00 84 THR A CA 1
ATOM 597 C C . THR A 1 84 ? -10.585 -8.861 -8.628 1.00 95.00 84 THR A C 1
ATOM 599 O O . THR A 1 84 ? -11.343 -9.017 -7.673 1.00 95.00 84 THR A O 1
ATOM 602 N N . LEU A 1 85 ? -10.411 -7.677 -9.219 1.00 91.44 85 LEU A N 1
ATOM 603 C CA . LEU A 1 85 ? -11.067 -6.459 -8.763 1.00 91.44 85 LEU A CA 1
ATOM 604 C C . LEU A 1 85 ? -12.567 -6.537 -9.086 1.00 91.44 85 LEU A C 1
A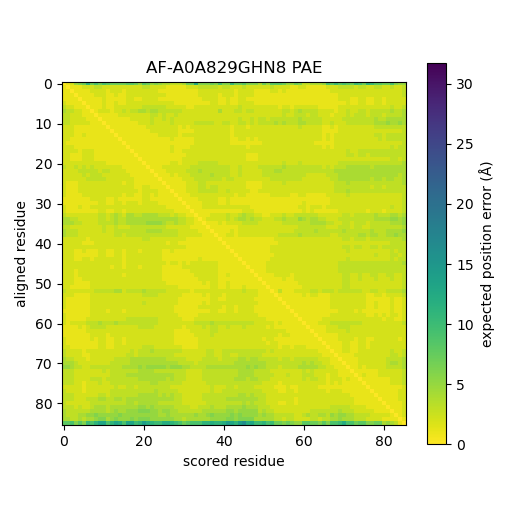TOM 606 O O . LEU A 1 85 ? -12.943 -6.967 -10.177 1.00 91.44 85 LEU A O 1
ATOM 610 N N . LYS A 1 86 ? -13.401 -6.149 -8.118 1.00 79.25 86 LYS A N 1
ATOM 611 C CA . LYS A 1 86 ? -14.866 -6.138 -8.231 1.00 79.25 86 LYS A CA 1
ATOM 612 C C . LYS A 1 86 ? -15.385 -4.823 -8.798 1.00 79.25 86 LYS A C 1
ATOM 614 O O . LYS A 1 86 ? -14.746 -3.779 -8.534 1.00 79.25 86 LYS A O 1
#

Sequence (86 aa):
MTIGFIGAGNMARAIITGLLAKNAVTPEEIVLHGGQPIHYEPYAAKIGAKAVASN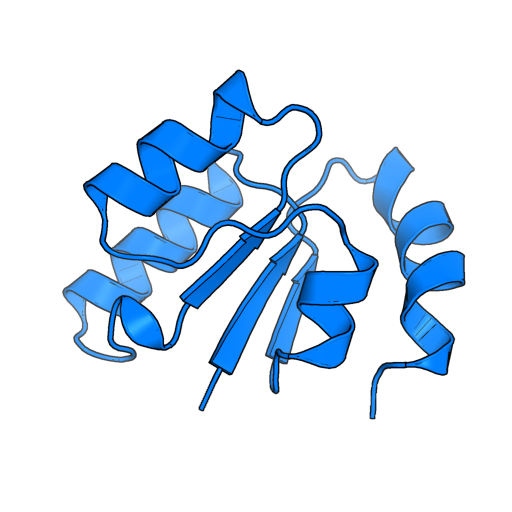QAVADTADIVFLAVAPKLGVPILKTIGPTLK

Radius of gyration: 11.84 Å; Cα contacts (8 Å, |Δi|>4): 135; chains: 1; bounding box: 28×23×30 Å

pLDDT: mean 96.57, std 2.43, range [79.25, 98.44]

Mean predicted aligned error: 2.22 Å

Secondary structure (DSSP, 8-state):
-PEEEE--SHHHHHHHHHHHHTTSS-GGGEEEE-SSHHHHHHHHHHHT-EE-S-HHHHHHH-SEEEE-S-HHHHHHHHHHHGGG--

Foldseek 3Di:
DAEEEEADDPVVVVVVVVCVVVVVDAQDSYEYEYPDCVRPVVVSVVRVHHYDDDLQVRLQPGLHYDHPDDPVVPVVSCVVNVVSHD

Nearest PDB structures (foldseek):
  3gt0-assembly1_A  TM=9.118E-01  e=1.875E-06  Bacillus cereus ATCC 14579
  5bse-assembly1_A  TM=9.313E-01  e=5.064E-05  Medicago truncatula
  3tri-assembly1_B  TM=9.218E-01  e=7.089E-05  Coxiella burnetii
  3uuw-assembly1_D  TM=8.162E-01  e=4.592E-03  Clostridioides difficile 630
  1tlt-assembly1_B  TM=8.094E-01  e=3.020E-02  Escherichia coli